Protein AF-A0A653CXJ1-F1 (afdb_monomer_lite)

InterPro domains:
  IPR013087 Zinc finger C2H2-type [PS00028] (22-43)
  IPR013087 Zinc finger C2H2-type [SM00355] (20-43)
  IPR013087 Zinc finger C2H2-type [SM00355] (55-78)
  IPR022755 Zinc finger, double-stranded RNA binding [PF12171] (22-39)
  IPR036236 Zinc finger C2H2 superfamily [SSF57667] (21-44)

pLDDT: mean 71.9, std 19.45, range [26.41, 92.5]

Foldseek 3Di:
DDDDDDDDDDDDDPDVQPWDADPVPRDTHSDLQVSLQCCVVPVVVCNVVRPADKDADPVDRDIGSDPVVNLVCCVPPVVVVNVPQPPLADPVPGHGHDDDPPPDD

Organism: Callosobruchus maculatus (NCBI:txid64391)

Secondary structure (DSSP, 8-state):
-------------------EE-TTT--EESSHHHHHHHHHHH-GGGGGG--SPPEE-SSSS-EES-HHHHHHHHHHH-HHHHTTTT--B-TTT--B---------

Structure (mmCIF, N/CA/C/O backbone):
data_AF-A0A653CXJ1-F1
#
_entry.id   AF-A0A653CXJ1-F1
#
loop_
_atom_site.group_PDB
_atom_site.id
_atom_site.type_symbol
_atom_site.label_atom_id
_atom_site.label_alt_id
_atom_site.label_comp_id
_atom_site.label_asym_id
_atom_site.label_entity_id
_atom_site.label_seq_id
_atom_site.pdbx_PDB_ins_code
_atom_site.Cartn_x
_atom_site.Cartn_y
_atom_site.Cartn_z
_atom_site.occupancy
_atom_site.B_iso_or_equiv
_atom_site.auth_seq_id
_atom_site.auth_comp_id
_atom_site.auth_asym_id
_atom_site.auth_atom_id
_atom_site.pdbx_PDB_model_num
ATOM 1 N N . MET A 1 1 ? 16.985 10.449 -37.651 1.00 38.19 1 MET A N 1
ATOM 2 C CA . MET A 1 1 ? 18.064 10.098 -36.704 1.00 38.19 1 MET A CA 1
ATOM 3 C C . MET A 1 1 ? 17.787 10.825 -35.397 1.00 38.19 1 MET A C 1
ATOM 5 O O . MET A 1 1 ? 17.967 12.029 -35.353 1.00 38.19 1 MET A O 1
ATOM 9 N N . TYR A 1 2 ? 17.288 10.140 -34.369 1.00 26.41 2 TYR A N 1
ATOM 10 C CA . TYR A 1 2 ? 17.201 10.706 -33.017 1.00 26.41 2 TYR A CA 1
ATOM 11 C C . TYR A 1 2 ? 17.875 9.722 -32.065 1.00 26.41 2 TYR A C 1
ATOM 13 O O . TYR A 1 2 ? 17.256 8.789 -31.565 1.00 26.41 2 TYR A O 1
ATOM 21 N N . GLN A 1 3 ? 19.185 9.892 -31.889 1.00 32.78 3 GLN A N 1
ATOM 22 C CA . GLN A 1 3 ? 19.935 9.243 -30.818 1.00 32.78 3 GLN A CA 1
ATOM 23 C C . GLN A 1 3 ? 19.796 10.115 -29.568 1.00 32.78 3 GLN A C 1
ATOM 25 O O . GLN A 1 3 ? 20.446 11.148 -29.444 1.00 32.78 3 GLN A O 1
ATOM 30 N N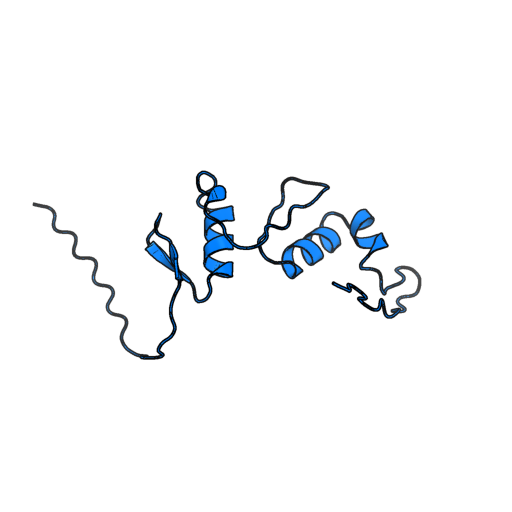 . GLY A 1 4 ? 18.912 9.718 -28.655 1.00 38.34 4 GLY A N 1
ATOM 31 C CA . GLY A 1 4 ? 18.863 10.270 -27.305 1.00 38.34 4 GLY A CA 1
ATOM 32 C C . GLY A 1 4 ? 19.863 9.532 -26.422 1.00 38.34 4 GLY A C 1
ATOM 33 O O . GLY A 1 4 ? 19.582 8.434 -25.949 1.00 38.34 4 GLY A O 1
ATOM 34 N N . THR A 1 5 ? 21.043 10.110 -26.213 1.00 43.31 5 THR A N 1
ATOM 35 C CA . THR A 1 5 ? 22.028 9.613 -25.247 1.00 43.31 5 THR A CA 1
ATOM 36 C C . THR A 1 5 ? 21.609 10.033 -23.838 1.00 43.31 5 THR A C 1
ATOM 38 O O . THR A 1 5 ? 21.743 11.202 -23.477 1.00 43.31 5 THR A O 1
ATOM 41 N N . PHE A 1 6 ? 21.103 9.102 -23.027 1.00 43.41 6 PHE A N 1
ATOM 42 C CA . PHE A 1 6 ? 20.918 9.342 -21.594 1.00 43.41 6 PHE A CA 1
ATOM 43 C C . PHE A 1 6 ? 22.224 9.026 -20.857 1.00 43.41 6 PHE A C 1
ATOM 45 O O . PHE A 1 6 ? 22.524 7.877 -20.536 1.00 43.41 6 PHE A O 1
ATOM 52 N N . ASN A 1 7 ? 23.016 10.072 -20.626 1.00 37.25 7 ASN A N 1
ATOM 53 C CA . ASN A 1 7 ? 24.153 10.049 -19.715 1.00 37.25 7 ASN A CA 1
ATOM 54 C C . ASN A 1 7 ? 23.644 10.149 -18.271 1.00 37.25 7 ASN A C 1
ATOM 56 O O . ASN A 1 7 ? 23.338 11.249 -17.819 1.00 37.25 7 ASN A O 1
ATOM 60 N N . ASP A 1 8 ? 23.649 9.048 -17.519 1.00 41.06 8 ASP A N 1
ATOM 61 C CA . ASP A 1 8 ? 23.738 9.127 -16.056 1.00 41.06 8 ASP A CA 1
ATOM 62 C C . ASP A 1 8 ? 25.154 8.740 -15.632 1.00 41.06 8 ASP A C 1
ATOM 64 O O . ASP A 1 8 ? 25.514 7.569 -15.506 1.00 41.06 8 ASP A O 1
ATOM 68 N N . LYS A 1 9 ? 25.998 9.763 -15.480 1.00 51.94 9 LYS A N 1
ATOM 69 C CA . LYS A 1 9 ? 27.260 9.639 -14.759 1.00 51.94 9 LYS A CA 1
ATOM 70 C C . LYS A 1 9 ? 26.964 9.837 -13.278 1.00 51.94 9 LYS A C 1
ATOM 72 O O . LYS A 1 9 ? 26.964 10.972 -12.814 1.00 51.94 9 LYS A O 1
ATOM 77 N N . THR A 1 10 ? 26.851 8.746 -12.528 1.00 47.97 10 THR A N 1
ATOM 78 C CA . THR A 1 10 ? 27.034 8.803 -11.074 1.00 47.97 10 THR A CA 1
ATOM 79 C C . THR A 1 10 ? 28.111 7.813 -10.646 1.00 47.97 10 THR A C 1
ATOM 81 O O . THR A 1 10 ? 27.932 6.598 -10.634 1.00 47.97 10 THR A O 1
ATOM 84 N N . SER A 1 11 ? 29.287 8.366 -10.353 1.00 51.75 11 SER A N 1
ATOM 85 C CA . SER A 1 11 ? 30.469 7.658 -9.875 1.00 51.75 11 SER A CA 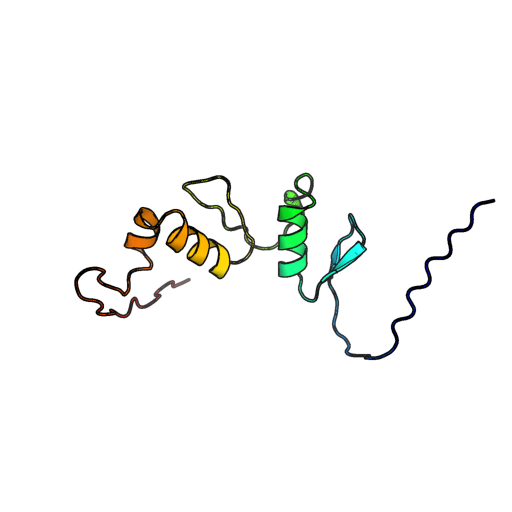1
ATOM 86 C C . SER A 1 11 ? 30.333 7.308 -8.384 1.00 51.75 11 SER A C 1
ATOM 88 O O . SER A 1 11 ? 29.885 8.137 -7.596 1.00 51.75 11 SER A O 1
ATOM 90 N N . ARG A 1 12 ? 30.882 6.139 -8.013 1.00 51.97 12 ARG A N 1
ATOM 91 C CA . ARG A 1 12 ? 31.554 5.844 -6.727 1.00 51.97 12 ARG A CA 1
ATOM 92 C C . ARG A 1 12 ? 30.701 5.355 -5.536 1.00 51.97 12 ARG A C 1
ATOM 94 O O . ARG A 1 12 ? 30.379 6.115 -4.633 1.00 51.97 12 ARG A O 1
ATOM 101 N N . ASN A 1 13 ? 30.483 4.036 -5.468 1.00 50.69 13 ASN A N 1
ATOM 102 C CA . ASN A 1 13 ? 30.807 3.185 -4.303 1.00 50.69 13 ASN A CA 1
ATOM 103 C C . ASN A 1 13 ? 30.582 1.710 -4.692 1.00 50.69 13 ASN A C 1
ATOM 105 O O . ASN A 1 13 ? 29.439 1.285 -4.857 1.00 50.69 13 ASN A O 1
ATOM 109 N N . ILE A 1 14 ? 31.646 0.919 -4.864 1.00 56.09 14 ILE A N 1
ATOM 110 C CA . ILE A 1 14 ? 31.524 -0.541 -5.014 1.00 56.09 14 ILE A CA 1
ATOM 111 C C . ILE A 1 14 ? 31.303 -1.109 -3.610 1.00 56.09 14 ILE A C 1
ATOM 113 O O . ILE A 1 14 ? 32.196 -1.645 -2.967 1.00 56.09 14 ILE A O 1
ATOM 117 N N . CYS A 1 15 ? 30.082 -0.953 -3.108 1.00 48.44 15 CYS A N 1
ATOM 118 C CA . CYS A 1 15 ? 29.534 -1.941 -2.199 1.00 48.44 15 CYS A CA 1
ATOM 119 C C . CYS A 1 15 ? 28.898 -2.999 -3.092 1.00 48.44 15 CYS A C 1
ATOM 121 O O . CYS A 1 15 ? 28.113 -2.656 -3.976 1.00 48.44 15 CYS A O 1
ATOM 123 N N . ASN A 1 16 ? 29.205 -4.271 -2.856 1.00 55.78 16 ASN A N 1
ATOM 124 C CA . ASN A 1 16 ? 28.543 -5.421 -3.469 1.00 55.78 16 ASN A CA 1
ATOM 125 C C . ASN A 1 16 ? 27.083 -5.518 -2.960 1.00 55.78 16 ASN A C 1
ATOM 127 O O . ASN A 1 16 ? 26.666 -6.474 -2.315 1.00 55.78 16 ASN A O 1
ATOM 131 N N . ARG A 1 17 ? 26.312 -4.439 -3.130 1.00 59.47 17 ARG A N 1
ATOM 132 C CA . ARG A 1 17 ? 24.923 -4.333 -2.718 1.00 59.47 17 ARG A CA 1
ATOM 133 C C . ARG A 1 17 ? 24.112 -4.809 -3.901 1.00 59.47 17 ARG A C 1
ATOM 135 O O . ARG A 1 17 ? 23.915 -4.059 -4.852 1.00 59.47 17 ARG A O 1
ATOM 142 N N . ILE A 1 18 ? 23.667 -6.058 -3.841 1.00 69.94 18 ILE A N 1
ATOM 143 C CA . ILE A 1 18 ? 22.734 -6.616 -4.817 1.00 69.94 18 ILE A CA 1
ATOM 144 C C . ILE A 1 18 ? 21.460 -5.762 -4.767 1.00 69.94 18 ILE A C 1
ATOM 146 O O . ILE A 1 18 ? 20.634 -5.887 -3.862 1.00 69.94 18 ILE A O 1
ATOM 150 N N . LEU A 1 19 ? 21.340 -4.822 -5.703 1.00 79.94 19 LEU A N 1
ATOM 151 C CA . LEU A 1 19 ? 20.148 -4.003 -5.866 1.00 79.94 19 LEU A CA 1
ATOM 152 C C . LEU A 1 19 ? 19.105 -4.820 -6.625 1.00 79.94 19 LEU A C 1
ATOM 154 O O . LEU A 1 19 ? 19.392 -5.420 -7.658 1.00 79.94 19 LEU A O 1
ATOM 158 N N . SER A 1 20 ? 17.876 -4.828 -6.116 1.00 84.00 20 SER A N 1
ATOM 159 C CA . SER A 1 20 ? 16.745 -5.458 -6.796 1.00 84.00 20 SER A CA 1
ATOM 160 C C . SER A 1 20 ? 16.156 -4.467 -7.791 1.00 84.00 20 SER A C 1
ATOM 162 O O . SER A 1 20 ? 15.806 -3.345 -7.424 1.00 84.00 20 SER A O 1
ATOM 164 N N . ARG A 1 21 ? 16.075 -4.858 -9.061 1.00 88.94 21 ARG A N 1
ATOM 165 C CA . ARG A 1 21 ? 15.648 -3.987 -10.159 1.00 88.94 21 ARG A CA 1
ATOM 166 C C . ARG A 1 21 ? 14.255 -4.369 -10.633 1.00 88.94 21 ARG A C 1
ATOM 168 O O . ARG A 1 21 ? 13.988 -5.541 -10.873 1.00 88.94 21 ARG A O 1
ATOM 175 N N . CYS A 1 22 ? 13.383 -3.380 -10.784 1.00 90.56 22 CYS A N 1
ATOM 176 C CA . CYS A 1 22 ? 12.064 -3.585 -11.359 1.00 90.56 22 CYS A CA 1
ATOM 177 C C . CYS A 1 22 ? 12.194 -3.879 -12.850 1.00 90.56 22 CYS A C 1
ATOM 179 O O . CYS A 1 22 ? 12.726 -3.058 -13.590 1.00 90.56 22 CYS A O 1
ATOM 181 N N . ILE A 1 23 ? 11.670 -5.014 -13.300 1.00 88.56 23 ILE A N 1
ATOM 182 C CA . ILE A 1 23 ? 11.712 -5.391 -14.718 1.00 88.56 23 ILE A CA 1
ATOM 183 C C . ILE A 1 23 ? 10.741 -4.570 -15.582 1.00 88.56 23 ILE A C 1
ATOM 185 O O . ILE A 1 23 ? 10.952 -4.454 -16.781 1.00 88.56 23 ILE A O 1
ATOM 189 N N . TYR A 1 24 ? 9.724 -3.947 -14.975 1.00 89.44 24 TYR A N 1
ATOM 190 C CA . TYR A 1 24 ? 8.682 -3.193 -15.685 1.00 89.44 24 TYR A CA 1
ATOM 191 C C . TYR A 1 24 ? 9.016 -1.709 -15.894 1.00 89.44 24 TYR A C 1
ATOM 193 O O . TYR A 1 24 ? 8.469 -1.074 -16.787 1.00 89.44 24 TYR A O 1
ATOM 201 N N . CYS A 1 25 ? 9.894 -1.126 -15.069 1.00 91.38 25 CYS A N 1
ATOM 202 C CA . CYS A 1 25 ? 10.297 0.284 -15.205 1.00 91.38 25 CYS A CA 1
ATOM 203 C C . CYS A 1 25 ? 11.770 0.566 -14.869 1.00 91.38 25 CYS A C 1
ATOM 205 O O . CYS A 1 25 ? 12.154 1.720 -14.689 1.00 91.38 25 CYS A O 1
ATOM 207 N N . ASN A 1 26 ? 12.596 -0.475 -14.734 1.00 85.75 26 ASN A N 1
ATOM 208 C CA . ASN A 1 26 ? 14.043 -0.415 -14.496 1.00 85.75 26 ASN A CA 1
ATOM 209 C C . ASN A 1 26 ? 14.492 0.345 -13.224 1.00 85.75 26 ASN A C 1
ATOM 211 O O . ASN A 1 26 ? 15.691 0.508 -13.000 1.00 85.75 26 ASN A O 1
ATOM 215 N N . LYS A 1 27 ? 13.566 0.772 -12.348 1.00 88.94 27 LYS A N 1
ATOM 216 C CA . LYS A 1 27 ? 13.892 1.375 -11.044 1.00 88.94 27 LYS A CA 1
ATOM 217 C C . LYS A 1 27 ? 14.624 0.376 -10.150 1.00 88.94 27 LYS A C 1
ATOM 219 O O . LYS A 1 27 ? 14.244 -0.793 -10.070 1.00 88.94 27 LYS A O 1
ATOM 224 N N . THR A 1 28 ? 15.653 0.847 -9.454 1.00 90.25 28 THR A N 1
ATOM 225 C CA . THR A 1 28 ? 16.475 0.035 -8.554 1.00 90.25 28 THR A CA 1
ATOM 226 C C . THR A 1 28 ? 16.112 0.284 -7.096 1.00 90.25 28 THR A C 1
ATOM 228 O O . THR A 1 28 ? 15.837 1.406 -6.671 1.00 90.25 28 THR A O 1
ATOM 231 N N . PHE A 1 29 ? 16.113 -0.789 -6.315 1.00 89.50 29 PHE A N 1
ATOM 232 C CA . PHE A 1 29 ? 15.740 -0.784 -4.910 1.00 89.50 29 PHE A CA 1
ATOM 233 C C . PHE A 1 29 ? 16.824 -1.451 -4.078 1.00 89.50 29 PHE A C 1
ATOM 235 O O . PHE A 1 29 ? 17.485 -2.401 -4.496 1.00 89.50 29 PHE A O 1
ATOM 242 N N . LYS A 1 30 ? 16.977 -0.953 -2.851 1.00 87.88 30 LYS A N 1
ATOM 243 C CA . LYS A 1 30 ? 17.959 -1.451 -1.879 1.00 87.88 30 LYS A CA 1
ATOM 244 C C . LYS A 1 30 ? 17.567 -2.808 -1.273 1.00 87.88 30 LYS A C 1
ATOM 246 O O . LYS A 1 30 ? 18.379 -3.389 -0.562 1.00 87.88 30 LYS A O 1
ATOM 251 N N . SER A 1 31 ? 16.337 -3.277 -1.502 1.00 87.62 31 SER A N 1
ATOM 252 C CA . SER A 1 31 ? 15.807 -4.548 -0.999 1.00 87.62 31 SER A CA 1
ATOM 253 C C . SER A 1 31 ? 14.671 -5.078 -1.882 1.00 87.62 31 SER A C 1
ATOM 255 O O . SER A 1 31 ? 13.947 -4.295 -2.504 1.00 87.62 31 SER A O 1
ATOM 257 N N . LYS A 1 32 ? 14.470 -6.404 -1.876 1.00 88.38 32 LYS A N 1
ATOM 258 C CA . LYS A 1 32 ? 13.359 -7.074 -2.576 1.00 88.38 32 LYS A CA 1
ATOM 259 C C . LYS A 1 32 ? 11.992 -6.593 -2.080 1.00 88.38 32 LYS A C 1
ATOM 261 O O . LYS A 1 32 ? 11.155 -6.238 -2.891 1.00 88.38 32 LYS A O 1
ATOM 266 N N . GLN A 1 33 ? 11.795 -6.462 -0.766 1.00 88.88 33 GLN A N 1
ATOM 267 C CA . GLN A 1 33 ? 10.532 -5.952 -0.207 1.00 88.88 33 GLN A CA 1
ATOM 268 C C . GLN A 1 33 ? 10.203 -4.528 -0.694 1.00 88.88 33 GLN A C 1
ATOM 270 O O . GLN A 1 33 ? 9.037 -4.189 -0.881 1.00 88.88 33 GLN A O 1
ATOM 275 N N . GLY A 1 34 ? 11.223 -3.686 -0.905 1.00 89.00 34 GLY A N 1
ATOM 276 C CA . GLY A 1 34 ? 11.043 -2.349 -1.473 1.00 89.00 34 GLY A CA 1
ATOM 277 C C . GLY A 1 34 ? 10.643 -2.381 -2.948 1.00 89.00 34 GLY A C 1
ATOM 278 O O . GLY A 1 34 ? 9.810 -1.581 -3.364 1.00 89.00 34 GLY A O 1
ATOM 279 N N . LEU A 1 35 ? 11.195 -3.324 -3.715 1.00 91.62 35 LEU A N 1
ATOM 280 C CA . LEU A 1 35 ? 10.761 -3.583 -5.086 1.00 91.62 35 LEU A CA 1
ATOM 281 C C . LEU A 1 35 ? 9.311 -4.093 -5.123 1.00 91.62 35 LEU A C 1
ATOM 283 O O . LEU A 1 35 ? 8.510 -3.590 -5.903 1.00 91.62 35 LEU A O 1
ATOM 287 N N . ASP A 1 36 ? 8.961 -5.031 -4.249 1.00 91.62 36 ASP A N 1
ATOM 288 C CA . ASP A 1 36 ? 7.616 -5.600 -4.171 1.00 91.62 36 ASP A CA 1
ATOM 289 C C . ASP A 1 36 ? 6.571 -4.538 -3.767 1.00 91.62 36 ASP A C 1
ATOM 291 O O . ASP A 1 36 ? 5.502 -4.470 -4.367 1.00 91.62 36 ASP A O 1
ATOM 295 N N . ASP A 1 37 ? 6.893 -3.643 -2.818 1.00 90.69 37 ASP A N 1
ATOM 296 C CA . ASP A 1 37 ? 6.046 -2.481 -2.476 1.00 90.69 37 ASP A CA 1
ATOM 297 C C . ASP A 1 37 ? 5.869 -1.530 -3.670 1.00 90.69 37 ASP A C 1
ATOM 299 O O . ASP A 1 37 ? 4.786 -0.985 -3.886 1.00 90.69 37 ASP A O 1
ATOM 303 N N . HIS A 1 38 ? 6.925 -1.336 -4.465 1.00 91.50 38 HIS A N 1
ATOM 304 C CA . HIS A 1 38 ? 6.854 -0.540 -5.687 1.00 91.50 38 HIS A CA 1
ATOM 305 C C . HIS A 1 38 ? 5.937 -1.186 -6.728 1.00 91.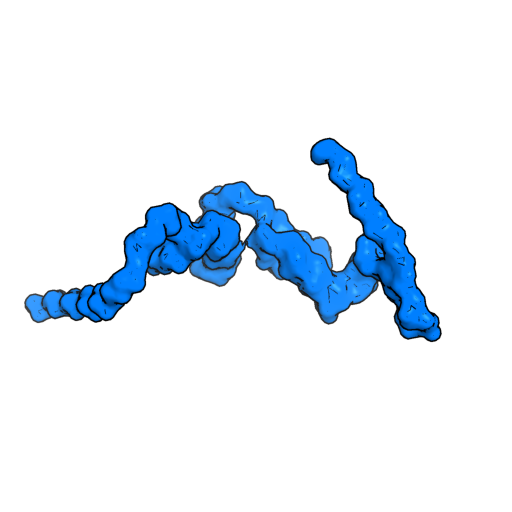50 38 HIS A C 1
ATOM 307 O O . HIS A 1 38 ? 5.094 -0.489 -7.292 1.00 91.50 38 HIS A O 1
ATOM 313 N N . ILE A 1 39 ? 6.050 -2.500 -6.953 1.00 92.50 39 ILE A N 1
ATOM 314 C CA . ILE A 1 39 ? 5.175 -3.231 -7.881 1.00 92.50 39 ILE A CA 1
ATOM 315 C C . ILE A 1 39 ? 3.719 -3.109 -7.421 1.00 92.50 39 ILE A C 1
ATOM 317 O O . ILE A 1 39 ? 2.873 -2.693 -8.208 1.00 92.50 39 ILE A O 1
ATOM 321 N N . LEU A 1 40 ? 3.454 -3.322 -6.128 1.00 90.62 40 LEU A N 1
ATOM 322 C CA . LEU A 1 40 ? 2.118 -3.205 -5.537 1.00 90.62 40 LEU A CA 1
ATOM 323 C C . LEU A 1 40 ? 1.469 -1.831 -5.768 1.00 90.62 40 LEU A C 1
ATOM 325 O O . LEU A 1 40 ? 0.253 -1.737 -5.841 1.00 90.62 40 LEU A O 1
ATOM 329 N N . LYS A 1 41 ? 2.259 -0.754 -5.854 1.00 89.31 41 LYS A N 1
ATOM 330 C CA . LYS A 1 41 ? 1.745 0.623 -5.973 1.00 89.31 41 LYS A CA 1
ATOM 331 C C . LYS A 1 41 ? 1.730 1.168 -7.396 1.00 89.31 41 LYS A C 1
ATOM 333 O O . LYS A 1 41 ? 1.005 2.120 -7.673 1.00 89.31 41 LYS A O 1
ATOM 338 N N . ARG A 1 42 ? 2.602 0.662 -8.268 1.00 91.56 42 ARG A N 1
ATOM 339 C CA . ARG A 1 42 ? 2.874 1.249 -9.593 1.00 91.56 42 ARG A CA 1
ATOM 340 C C . ARG A 1 42 ? 2.592 0.302 -10.751 1.00 91.56 42 ARG A C 1
ATOM 342 O O . ARG A 1 42 ? 2.503 0.766 -11.881 1.00 91.56 42 ARG A O 1
ATOM 349 N N . HIS A 1 43 ? 2.477 -0.990 -10.472 1.00 90.38 43 HIS A N 1
ATOM 350 C CA . HIS A 1 43 ? 2.368 -2.065 -11.450 1.00 90.38 43 HIS A CA 1
ATOM 351 C C . HIS A 1 43 ? 1.289 -3.052 -10.984 1.00 90.38 43 HIS A C 1
ATOM 353 O O . HIS A 1 43 ? 1.575 -4.221 -10.731 1.00 90.38 43 HIS A O 1
ATOM 359 N N . LEU A 1 44 ? 0.055 -2.553 -10.826 1.00 85.69 44 LEU A N 1
ATOM 360 C CA . LEU A 1 44 ? -1.080 -3.315 -10.289 1.00 85.69 44 LEU A CA 1
ATOM 361 C C . LEU A 1 44 ? -1.363 -4.593 -11.098 1.00 85.69 44 LEU A C 1
ATOM 363 O O . LEU A 1 44 ? -1.667 -5.632 -10.517 1.00 85.69 44 LEU A O 1
ATOM 367 N N . ASP A 1 45 ? -1.157 -4.550 -12.415 1.00 88.12 45 ASP A N 1
ATOM 368 C CA . ASP A 1 45 ? -1.312 -5.699 -13.322 1.00 88.12 45 ASP A CA 1
ATOM 369 C C . ASP A 1 45 ? -0.313 -6.834 -13.042 1.00 88.12 45 ASP A C 1
ATOM 371 O O . ASP A 1 45 ? -0.501 -7.972 -13.463 1.00 88.12 45 ASP A O 1
ATOM 375 N N . PHE A 1 46 ? 0.754 -6.537 -12.297 1.00 87.69 46 PHE A N 1
ATOM 376 C CA . PHE A 1 46 ? 1.849 -7.456 -12.008 1.00 87.69 46 PHE A CA 1
ATOM 377 C C . PHE A 1 46 ? 1.958 -7.797 -10.518 1.00 87.69 46 PHE A C 1
ATOM 379 O O . PHE A 1 46 ? 2.989 -8.311 -10.080 1.00 87.69 46 PHE A O 1
ATOM 386 N N . ILE A 1 47 ? 0.901 -7.563 -9.729 1.00 86.00 47 ILE A N 1
ATOM 387 C CA . ILE A 1 47 ? 0.855 -7.918 -8.298 1.00 86.00 47 ILE A CA 1
ATOM 388 C C . ILE A 1 47 ? 1.153 -9.407 -8.074 1.00 86.00 47 ILE A C 1
ATOM 390 O O . ILE A 1 47 ? 1.807 -9.748 -7.095 1.00 86.00 47 ILE A O 1
ATOM 394 N N . ALA A 1 48 ? 0.770 -10.289 -9.002 1.00 86.56 48 ALA A N 1
ATOM 395 C CA . ALA A 1 48 ? 1.064 -11.723 -8.925 1.00 86.56 48 ALA A CA 1
ATOM 396 C C . ALA A 1 48 ? 2.572 -12.061 -8.939 1.00 86.56 48 ALA A C 1
ATOM 398 O O . ALA A 1 48 ? 2.958 -13.144 -8.512 1.00 86.56 48 ALA A O 1
ATOM 399 N N . SER A 1 49 ? 3.435 -11.144 -9.398 1.00 86.56 49 SER A N 1
ATOM 400 C CA . SER A 1 49 ? 4.898 -11.318 -9.369 1.00 86.56 49 SER A CA 1
ATOM 401 C C . SER A 1 49 ? 5.529 -11.012 -8.003 1.00 86.56 49 SER A C 1
ATOM 403 O O . SER A 1 49 ? 6.718 -11.268 -7.793 1.00 86.56 49 SER A O 1
ATOM 405 N N . ILE A 1 50 ? 4.748 -10.458 -7.068 1.00 87.25 50 ILE A N 1
ATOM 406 C CA . ILE A 1 50 ? 5.203 -10.129 -5.720 1.00 87.25 50 ILE A CA 1
ATOM 407 C C . ILE A 1 50 ? 5.393 -11.420 -4.928 1.00 87.25 50 ILE A C 1
ATOM 409 O O . ILE A 1 50 ? 4.465 -12.198 -4.734 1.00 87.25 50 ILE A O 1
ATOM 413 N N . SER A 1 51 ? 6.608 -11.618 -4.426 1.00 86.44 51 SER A N 1
ATOM 414 C CA . SER A 1 51 ? 6.951 -12.785 -3.608 1.00 86.44 51 SER A CA 1
ATOM 415 C C . SER A 1 51 ? 6.877 -12.490 -2.107 1.00 86.44 51 SER A C 1
ATOM 417 O O . SER A 1 51 ? 6.783 -13.419 -1.307 1.00 86.44 51 SER A O 1
ATOM 419 N N . SER A 1 52 ? 6.912 -11.217 -1.704 1.00 86.06 52 SER A N 1
ATOM 420 C CA . SER A 1 52 ? 6.699 -10.817 -0.312 1.00 86.06 52 SER A CA 1
ATOM 421 C C . SER A 1 52 ? 5.244 -10.999 0.116 1.00 86.06 52 SER A C 1
ATOM 423 O O . SER A 1 52 ? 4.316 -10.792 -0.661 1.00 86.06 52 SER A O 1
ATOM 425 N N . LYS A 1 53 ? 5.033 -11.281 1.405 1.00 86.19 53 LYS A N 1
ATOM 426 C CA . LYS A 1 53 ? 3.693 -11.282 1.999 1.00 86.19 53 LYS A CA 1
ATOM 427 C C . LYS A 1 53 ? 3.044 -9.902 1.844 1.00 86.19 53 LYS A C 1
ATOM 429 O O . LYS A 1 53 ? 3.608 -8.892 2.268 1.00 86.19 53 LYS A O 1
ATOM 434 N N . ILE A 1 54 ? 1.851 -9.872 1.258 1.00 88.12 54 ILE A N 1
ATOM 435 C CA . ILE A 1 54 ? 1.028 -8.667 1.160 1.00 88.12 54 ILE A CA 1
ATOM 436 C C . ILE A 1 54 ? 0.105 -8.629 2.376 1.00 88.12 54 ILE A C 1
ATOM 438 O O . ILE A 1 54 ? -0.581 -9.598 2.692 1.00 88.12 54 ILE A O 1
ATOM 442 N N . HIS A 1 55 ? 0.106 -7.499 3.070 1.00 86.06 55 HIS A N 1
ATOM 443 C CA . HIS A 1 55 ? -0.814 -7.190 4.148 1.00 86.06 55 HIS A CA 1
ATOM 444 C C . HIS A 1 55 ? -1.918 -6.288 3.609 1.00 86.06 55 HIS A C 1
ATOM 446 O O . HIS A 1 55 ? -1.662 -5.149 3.213 1.00 86.06 55 HIS A O 1
ATOM 452 N N . GLU A 1 56 ? -3.135 -6.808 3.598 1.00 87.06 56 GLU A N 1
ATOM 453 C CA . GLU A 1 56 ? -4.340 -6.087 3.210 1.00 87.06 56 GLU A CA 1
ATOM 454 C C . GLU A 1 56 ? -5.100 -5.632 4.457 1.00 87.06 56 GLU A C 1
ATOM 456 O O . GLU A 1 56 ? -5.140 -6.333 5.472 1.00 87.06 56 GLU A O 1
ATOM 461 N N . CYS A 1 57 ? -5.663 -4.429 4.395 1.00 86.38 57 CYS A N 1
ATOM 462 C CA . CYS A 1 57 ? -6.584 -3.949 5.409 1.00 86.38 57 CYS A CA 1
ATOM 463 C C . CYS A 1 57 ? -7.938 -4.640 5.249 1.00 86.38 57 CYS A C 1
ATOM 465 O O . CYS A 1 57 ? -8.488 -4.688 4.158 1.00 86.38 57 CYS A O 1
ATOM 467 N N . THR A 1 58 ? -8.519 -5.120 6.344 1.00 84.50 58 THR A N 1
ATOM 468 C CA . THR A 1 58 ? -9.853 -5.740 6.319 1.00 84.50 58 THR A CA 1
ATOM 469 C C . THR A 1 58 ? -10.983 -4.718 6.212 1.00 84.50 58 THR A C 1
ATOM 471 O O . THR A 1 58 ? -12.111 -5.087 5.912 1.00 84.50 58 THR A O 1
ATOM 474 N N . GLN A 1 59 ? -10.696 -3.438 6.467 1.00 86.69 59 GLN A N 1
ATOM 475 C CA . GLN A 1 59 ? -11.699 -2.371 6.505 1.00 86.69 59 GLN A CA 1
ATOM 476 C C . GLN A 1 59 ? -11.704 -1.489 5.254 1.00 86.69 59 GLN A C 1
ATOM 478 O O . GLN A 1 59 ? -12.636 -0.714 5.058 1.00 86.69 59 GLN A O 1
ATOM 483 N N . CYS A 1 60 ? -10.662 -1.552 4.423 1.00 90.88 60 CYS A N 1
ATOM 484 C CA . CYS A 1 60 ? -10.563 -0.749 3.210 1.00 90.88 60 CYS A CA 1
ATOM 485 C C . CYS A 1 60 ? -9.631 -1.397 2.180 1.00 90.88 60 CYS A C 1
ATOM 487 O O . CYS A 1 60 ? -9.002 -2.417 2.433 1.00 90.88 60 CYS A O 1
ATOM 489 N N . THR A 1 61 ? -9.481 -0.770 1.016 1.00 89.56 61 THR A N 1
ATOM 490 C CA . THR A 1 61 ? -8.665 -1.289 -0.093 1.00 89.56 61 THR A CA 1
ATOM 491 C C . THR A 1 61 ? -7.154 -1.088 0.084 1.00 89.56 61 THR A C 1
ATOM 493 O O . THR A 1 61 ? -6.386 -1.360 -0.841 1.00 89.56 61 THR A O 1
ATOM 496 N N . TYR A 1 62 ? -6.694 -0.608 1.246 1.00 87.62 62 TYR A N 1
ATOM 497 C CA . TYR A 1 62 ? -5.27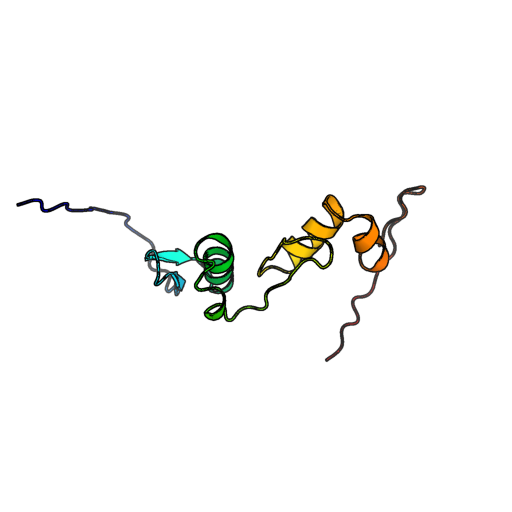4 -0.377 1.502 1.00 87.62 62 TYR A CA 1
ATOM 498 C C . TYR A 1 62 ? -4.491 -1.693 1.583 1.00 87.62 62 TYR A C 1
ATOM 500 O O . TYR A 1 62 ? -4.834 -2.595 2.347 1.00 87.62 62 TYR A O 1
ATOM 508 N N . LYS A 1 63 ? -3.382 -1.772 0.840 1.00 89.38 63 LYS A N 1
ATOM 509 C CA . LYS A 1 63 ? -2.473 -2.925 0.819 1.00 89.38 63 LYS A CA 1
ATOM 510 C C . LYS A 1 63 ? -1.025 -2.463 0.939 1.00 89.38 63 LYS A C 1
ATOM 512 O O . LYS A 1 63 ? -0.645 -1.417 0.411 1.00 89.38 63 LYS A O 1
ATOM 517 N N . THR A 1 64 ? -0.188 -3.248 1.608 1.00 87.75 64 THR A N 1
ATOM 518 C CA . THR A 1 64 ? 1.254 -2.980 1.722 1.00 87.75 64 THR A CA 1
ATOM 519 C C . THR A 1 64 ? 2.039 -4.261 1.968 1.00 87.75 64 THR A C 1
ATOM 521 O O . THR A 1 64 ? 1.543 -5.194 2.585 1.00 87.75 64 THR A O 1
ATOM 524 N N . THR A 1 65 ? 3.299 -4.311 1.547 1.00 89.12 65 THR A N 1
ATOM 525 C CA . THR A 1 65 ? 4.201 -5.435 1.858 1.00 89.12 65 THR A CA 1
ATOM 526 C C . THR A 1 65 ? 4.878 -5.302 3.228 1.00 89.12 65 THR A C 1
ATOM 528 O O . THR A 1 65 ? 5.658 -6.169 3.624 1.00 89.12 65 THR A O 1
ATOM 531 N N . LYS A 1 66 ? 4.615 -4.211 3.967 1.00 85.94 66 LYS A N 1
ATOM 532 C CA . LYS A 1 66 ? 5.245 -3.913 5.262 1.00 85.94 66 LYS A CA 1
ATOM 533 C C . LYS A 1 66 ? 4.249 -4.026 6.414 1.00 85.94 66 LYS A C 1
ATOM 535 O O . LYS A 1 66 ? 3.296 -3.253 6.503 1.00 85.94 66 LYS A O 1
ATOM 540 N N . SER A 1 67 ? 4.534 -4.916 7.361 1.00 84.19 67 SER A N 1
ATOM 541 C CA . SER A 1 67 ? 3.715 -5.126 8.564 1.00 84.19 67 SER A CA 1
ATOM 542 C C . SER A 1 67 ? 3.582 -3.870 9.443 1.00 84.19 67 SER A C 1
ATOM 544 O O . SER A 1 67 ? 2.516 -3.589 9.989 1.00 84.19 67 SER A O 1
ATOM 546 N N . SER A 1 68 ? 4.641 -3.065 9.551 1.00 84.44 68 SER A N 1
ATOM 547 C CA . SER A 1 68 ? 4.616 -1.792 10.283 1.00 84.44 68 SER A CA 1
ATOM 548 C C . SER A 1 68 ? 3.666 -0.774 9.652 1.00 84.44 68 SER A C 1
ATOM 550 O O . SER A 1 68 ? 2.953 -0.076 10.372 1.00 84.44 68 SER A O 1
ATOM 552 N N . ASN A 1 69 ? 3.610 -0.725 8.319 1.00 86.19 69 ASN A N 1
ATOM 553 C CA . ASN A 1 69 ? 2.739 0.192 7.593 1.00 86.19 69 ASN A CA 1
ATOM 554 C C . ASN A 1 69 ? 1.265 -0.169 7.779 1.00 86.19 69 ASN A C 1
ATOM 556 O O . ASN A 1 69 ? 0.470 0.723 8.056 1.00 86.19 69 ASN A O 1
ATOM 560 N N . ILE A 1 70 ? 0.895 -1.455 7.681 1.00 85.25 70 ILE A N 1
ATOM 561 C CA . ILE A 1 70 ? -0.499 -1.866 7.907 1.00 85.25 70 ILE A CA 1
ATOM 562 C C . ILE A 1 70 ? -0.915 -1.618 9.361 1.00 85.25 70 ILE A C 1
ATOM 564 O O . ILE A 1 70 ? -2.008 -1.122 9.612 1.00 85.25 70 ILE A O 1
ATOM 568 N N . ARG A 1 71 ? -0.017 -1.859 10.326 1.00 85.38 71 ARG A N 1
ATOM 569 C CA . ARG A 1 71 ? -0.258 -1.546 11.739 1.00 85.38 71 ARG A CA 1
ATOM 570 C C . ARG A 1 71 ? -0.516 -0.055 11.944 1.00 85.38 71 ARG A C 1
ATOM 572 O O . ARG A 1 71 ? -1.494 0.307 12.589 1.00 85.38 71 ARG A O 1
ATOM 579 N N . GLN A 1 72 ? 0.345 0.799 11.396 1.00 86.38 72 GLN A N 1
ATOM 580 C CA . GLN A 1 72 ? 0.181 2.246 11.496 1.00 86.38 72 GLN A CA 1
ATOM 581 C C . GLN A 1 72 ? -1.111 2.711 10.819 1.00 86.38 72 GLN A C 1
ATOM 583 O O . GLN A 1 72 ? -1.835 3.519 11.394 1.00 86.38 72 GLN A O 1
ATOM 588 N N . HIS A 1 73 ? -1.412 2.163 9.640 1.00 88.44 73 HIS A N 1
ATOM 589 C CA . HIS A 1 73 ? -2.633 2.448 8.899 1.00 88.44 73 HIS A CA 1
ATOM 590 C C . HIS A 1 73 ? -3.885 2.111 9.715 1.00 88.44 73 HIS A C 1
ATOM 592 O O . HIS A 1 73 ? -4.777 2.953 9.795 1.00 88.44 73 HIS A O 1
ATOM 598 N N . LEU A 1 74 ? -3.931 0.935 10.353 1.00 85.38 74 LEU A N 1
ATOM 599 C CA . LEU A 1 74 ? -5.040 0.547 11.224 1.00 85.38 74 LEU A CA 1
ATOM 600 C C . LEU A 1 74 ? -5.176 1.514 12.404 1.00 85.38 74 LEU A C 1
ATOM 602 O O . LEU A 1 74 ? -6.276 1.950 12.694 1.00 85.38 74 LEU A O 1
ATOM 606 N N . ILE A 1 75 ? -4.078 1.919 13.048 1.00 84.00 75 ILE A N 1
ATOM 607 C CA . ILE A 1 75 ? -4.132 2.865 14.178 1.00 84.00 75 ILE A CA 1
ATOM 608 C C . ILE A 1 75 ? -4.718 4.219 13.758 1.00 84.00 75 ILE A C 1
ATOM 610 O O . ILE A 1 75 ? -5.475 4.813 14.519 1.00 84.00 75 ILE A O 1
ATOM 614 N N . THR A 1 76 ? -4.354 4.727 12.578 1.00 86.38 76 THR A N 1
ATOM 615 C CA . THR A 1 76 ? -4.734 6.087 12.164 1.00 86.38 76 THR A CA 1
ATOM 616 C C . THR A 1 76 ? -6.060 6.152 11.426 1.00 86.38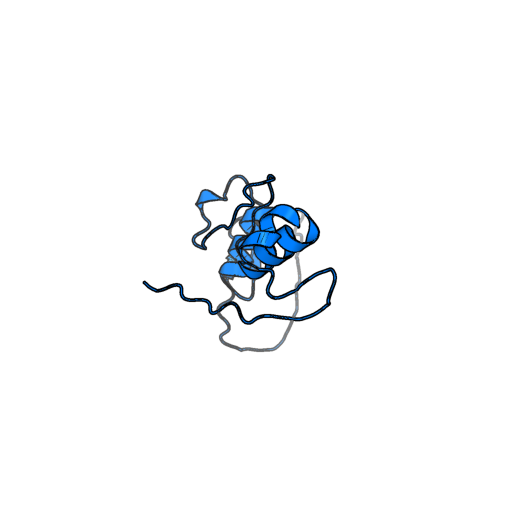 76 THR A C 1
ATOM 618 O O . THR A 1 76 ? -6.746 7.159 11.534 1.00 86.38 76 THR A O 1
ATOM 621 N N . ASN A 1 77 ? -6.407 5.116 10.660 1.00 85.69 77 ASN A N 1
ATOM 622 C CA . ASN A 1 77 ? -7.588 5.122 9.790 1.00 85.69 77 ASN A CA 1
ATOM 623 C C . ASN A 1 77 ? -8.702 4.200 10.296 1.00 85.69 77 ASN A C 1
ATOM 625 O O . ASN A 1 77 ? -9.858 4.417 9.956 1.00 85.69 77 ASN A O 1
ATOM 629 N N . HIS A 1 78 ? -8.371 3.193 11.112 1.00 86.19 78 HIS A N 1
ATOM 630 C CA . HIS A 1 78 ? -9.325 2.226 11.666 1.00 86.19 78 HIS A CA 1
ATOM 631 C C . HIS A 1 78 ? -9.062 1.984 13.165 1.00 86.19 78 HIS A C 1
ATOM 633 O O . HIS A 1 78 ? -8.810 0.842 13.578 1.00 86.19 78 HIS A O 1
ATOM 639 N N . PRO A 1 79 ? -9.060 3.046 13.998 1.00 77.31 79 PRO A N 1
ATOM 640 C CA . PRO A 1 79 ? -8.683 2.957 15.410 1.00 77.31 79 PRO A CA 1
ATOM 641 C C . PRO A 1 79 ? -9.540 1.953 16.198 1.00 77.31 79 PRO A C 1
ATOM 643 O O . PRO A 1 79 ? -9.043 1.327 17.134 1.00 77.31 79 PRO A O 1
ATOM 646 N N . GLU A 1 80 ? -10.788 1.735 15.777 1.00 74.50 80 GLU A N 1
ATOM 647 C CA . GLU A 1 80 ? -11.700 0.719 16.318 1.00 74.50 80 GLU A CA 1
ATOM 648 C C . GLU A 1 80 ? -11.175 -0.723 16.153 1.00 74.50 80 GLU A C 1
ATOM 650 O O . GLU A 1 80 ? -11.302 -1.546 17.059 1.00 74.50 80 GLU A O 1
ATOM 655 N N . VAL A 1 81 ? -10.494 -1.017 15.039 1.00 68.94 81 VAL A N 1
ATOM 656 C CA . VAL A 1 81 ? -9.922 -2.339 14.735 1.00 68.94 81 VAL A CA 1
ATOM 657 C C . VAL A 1 81 ? -8.533 -2.496 15.351 1.00 68.94 81 VAL A C 1
ATOM 659 O O . VAL A 1 81 ? -8.186 -3.562 15.867 1.00 68.94 81 VAL A O 1
ATOM 662 N N . ALA A 1 82 ? -7.740 -1.418 15.372 1.00 63.00 82 ALA A N 1
ATOM 663 C CA . ALA A 1 82 ? -6.462 -1.386 16.088 1.00 63.00 82 ALA A CA 1
ATOM 664 C C . ALA A 1 82 ? -6.638 -1.606 17.603 1.00 63.00 82 ALA A C 1
ATOM 666 O O . ALA A 1 82 ? -5.722 -2.106 18.271 1.00 63.00 82 ALA A O 1
ATOM 667 N N . GLY A 1 83 ? -7.835 -1.287 18.107 1.00 53.44 83 GLY A N 1
ATOM 668 C CA . GLY A 1 83 ? -8.252 -1.399 19.494 1.00 53.44 83 GLY A CA 1
ATOM 669 C C . GLY A 1 83 ? -7.981 -2.753 20.148 1.00 53.44 83 GLY A C 1
ATOM 670 O O . GLY A 1 83 ? -7.558 -2.805 21.298 1.00 53.44 83 GLY A O 1
ATOM 671 N N . ASN A 1 84 ? -8.138 -3.851 19.403 1.00 53.81 84 ASN A N 1
ATOM 672 C CA . ASN A 1 84 ? -8.126 -5.196 19.989 1.00 53.81 84 ASN A CA 1
ATOM 673 C C . ASN A 1 84 ? -6.762 -5.909 19.987 1.00 53.81 84 ASN A C 1
ATOM 675 O O . ASN A 1 84 ? -6.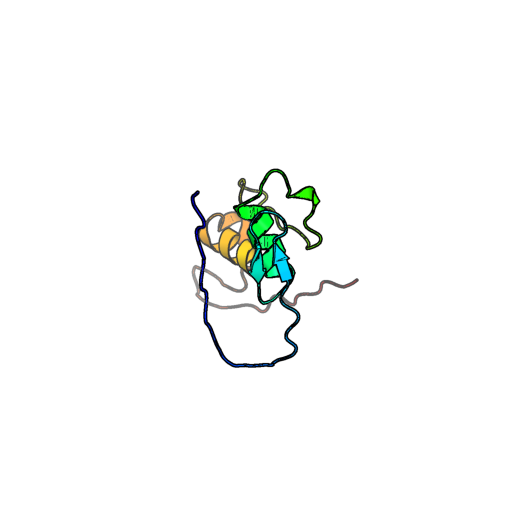562 -6.829 20.773 1.00 53.81 84 ASN A O 1
ATOM 679 N N . ARG A 1 85 ? -5.798 -5.512 19.142 1.00 55.12 85 ARG A N 1
ATOM 680 C CA . ARG A 1 85 ? -4.460 -6.155 19.102 1.00 55.12 85 ARG A CA 1
ATOM 681 C C . ARG A 1 85 ? -3.302 -5.242 19.491 1.00 55.12 85 ARG A C 1
ATOM 683 O O . ARG A 1 85 ? -2.214 -5.738 19.772 1.00 55.12 85 ARG A O 1
ATOM 690 N N . ILE A 1 86 ? -3.497 -3.922 19.472 1.00 53.75 86 ILE A N 1
ATOM 691 C CA . ILE A 1 86 ? -2.391 -2.956 19.568 1.00 53.75 86 ILE A CA 1
ATOM 692 C C . ILE A 1 86 ? -2.527 -2.014 20.767 1.00 53.75 86 ILE A C 1
ATOM 694 O O . ILE A 1 86 ? -1.535 -1.381 21.132 1.00 53.75 86 ILE A O 1
ATOM 698 N N . LEU A 1 87 ? -3.692 -1.934 21.419 1.00 53.62 87 LEU A N 1
ATOM 699 C CA . LEU A 1 87 ? -3.856 -1.082 22.595 1.00 53.62 87 LEU A CA 1
ATOM 700 C C . LEU A 1 87 ? -3.210 -1.705 23.827 1.00 53.62 87 LEU A C 1
ATOM 702 O O . LEU A 1 87 ? -3.846 -2.133 24.781 1.00 53.62 87 LEU A O 1
ATOM 706 N N . SER A 1 88 ? -1.896 -1.589 23.862 1.00 53.31 88 SER A N 1
ATOM 707 C CA . SER A 1 88 ? -1.181 -1.399 25.096 1.00 53.31 88 SER A CA 1
ATOM 708 C C . SER A 1 88 ? -1.436 -0.008 25.679 1.00 53.31 88 SER A C 1
ATOM 710 O O . SER A 1 88 ? -0.557 0.426 26.385 1.00 53.31 88 SER A O 1
ATOM 712 N N . ARG A 1 89 ? -2.527 0.746 25.425 1.00 44.38 89 ARG A N 1
ATOM 713 C CA . ARG A 1 89 ? -2.728 2.066 26.069 1.00 44.38 89 ARG A CA 1
ATOM 714 C C . ARG A 1 89 ? -4.192 2.465 26.280 1.00 44.38 89 ARG A C 1
ATOM 716 O O . ARG A 1 89 ? -4.951 2.581 25.326 1.00 44.38 89 ARG A O 1
ATOM 723 N N . CYS A 1 90 ? -4.538 2.761 27.533 1.00 45.06 90 CYS A N 1
ATOM 724 C CA . CYS A 1 90 ? -5.823 3.335 27.948 1.00 45.06 90 CYS A CA 1
ATOM 725 C C . CYS A 1 90 ? -5.948 4.805 27.504 1.00 45.06 90 CYS A C 1
ATOM 727 O O . CYS A 1 90 ? -5.113 5.623 27.887 1.00 45.06 90 CYS A O 1
ATOM 729 N N . ILE A 1 91 ? -6.999 5.166 26.760 1.00 50.09 91 ILE A N 1
ATOM 730 C CA . ILE A 1 91 ? -7.240 6.549 26.286 1.00 50.09 91 ILE A CA 1
ATOM 731 C C . ILE A 1 91 ? -7.811 7.496 27.357 1.00 50.09 91 ILE A C 1
ATOM 733 O O . ILE A 1 91 ? -7.682 8.705 27.220 1.00 50.09 91 ILE A O 1
ATOM 737 N N . TYR A 1 92 ? -8.362 6.966 28.451 1.00 47.06 92 TYR A N 1
ATOM 738 C CA . TYR A 1 92 ? -8.894 7.763 29.570 1.00 47.06 92 TYR A CA 1
ATOM 739 C C . TYR A 1 92 ? -7.887 7.955 30.710 1.00 47.06 92 TYR A C 1
ATOM 741 O O . TYR A 1 92 ? -8.073 8.802 31.575 1.00 47.06 92 TYR A O 1
ATOM 749 N N . CYS A 1 93 ? -6.817 7.156 30.722 1.00 54.69 93 CYS A N 1
ATOM 750 C CA . CYS A 1 93 ? -5.885 7.080 31.841 1.00 54.69 93 CYS A CA 1
ATOM 751 C C . CYS A 1 93 ? -4.396 7.044 31.444 1.00 54.69 93 CYS A C 1
ATOM 753 O O . CYS A 1 93 ? -3.535 6.959 32.315 1.00 54.69 93 CYS A O 1
ATOM 755 N N . ASN A 1 94 ? -4.080 7.123 30.140 1.00 52.16 94 ASN A N 1
ATOM 756 C CA . ASN A 1 94 ? -2.736 7.185 29.532 1.00 52.16 94 ASN A CA 1
ATOM 757 C C . ASN A 1 94 ? -1.706 6.164 30.074 1.00 52.16 94 ASN A C 1
ATOM 759 O O . ASN A 1 94 ? -0.499 6.381 29.979 1.00 52.16 94 ASN A O 1
ATOM 763 N N . LYS A 1 95 ? -2.157 5.035 30.635 1.00 44.69 95 LYS A N 1
ATOM 764 C CA . LYS A 1 95 ? -1.288 3.942 31.096 1.00 44.69 95 LYS A CA 1
ATOM 765 C C . LYS A 1 95 ? -1.125 2.880 30.024 1.00 44.69 95 LYS A C 1
ATOM 767 O O . LYS A 1 95 ? -2.099 2.527 29.352 1.00 44.69 95 LYS A O 1
ATOM 772 N N . THR A 1 96 ? 0.103 2.368 29.915 1.00 51.16 96 THR A N 1
ATOM 773 C CA . THR A 1 96 ? 0.502 1.409 28.886 1.00 51.16 96 THR A CA 1
ATOM 774 C C . THR A 1 96 ? 0.683 -0.004 29.455 1.00 51.16 96 THR A C 1
ATOM 776 O O . THR A 1 96 ? 1.422 -0.163 30.423 1.00 51.16 96 THR A O 1
ATOM 779 N N . PHE A 1 97 ? 0.073 -1.037 28.860 1.00 59.72 97 PHE A N 1
ATOM 780 C CA . PHE A 1 97 ? 0.189 -2.445 29.300 1.00 59.72 97 PHE A CA 1
ATOM 781 C C . PHE A 1 97 ? 0.937 -3.297 28.271 1.00 59.72 97 PHE A C 1
ATOM 783 O O . PHE A 1 97 ? 0.634 -3.238 27.088 1.00 59.72 97 PHE A O 1
ATOM 790 N N . LYS A 1 98 ? 1.914 -4.114 28.680 1.00 47.59 98 LYS A N 1
ATOM 791 C CA . LYS A 1 98 ? 2.684 -4.949 27.739 1.00 47.59 98 LYS A CA 1
ATOM 792 C C . LYS A 1 98 ? 1.794 -6.037 27.120 1.00 47.59 98 LYS A C 1
ATOM 794 O O . LYS A 1 98 ? 1.483 -7.017 27.785 1.00 47.59 98 LYS A O 1
ATOM 799 N N . SER A 1 99 ? 1.464 -5.910 25.836 1.00 53.56 99 SER A N 1
ATOM 800 C CA . SER A 1 99 ? 1.037 -7.063 25.040 1.00 53.56 99 SER A CA 1
ATOM 801 C C . SER A 1 99 ? 2.284 -7.849 24.641 1.00 53.56 99 SER A C 1
ATOM 803 O O . SER A 1 99 ? 3.139 -7.357 23.899 1.00 53.56 99 SER A O 1
ATOM 805 N N . LYS A 1 100 ? 2.426 -9.046 25.214 1.00 47.50 100 LYS A N 1
ATOM 806 C CA . LYS A 1 100 ? 3.420 -10.039 24.810 1.00 47.50 100 LYS A CA 1
ATOM 807 C C . LYS A 1 100 ? 2.962 -10.596 23.462 1.00 47.50 100 LYS A C 1
ATOM 809 O O . LYS A 1 100 ? 1.922 -11.239 23.389 1.00 47.50 100 LYS A O 1
ATOM 814 N N . LEU A 1 101 ? 3.728 -10.337 22.404 1.00 52.31 101 LEU A N 1
ATOM 815 C CA . LEU A 1 101 ? 3.589 -11.051 21.136 1.00 52.31 101 LEU A CA 1
ATOM 816 C C . LEU A 1 101 ? 4.053 -12.495 21.363 1.00 52.31 101 LEU A C 1
ATOM 818 O O . LEU A 1 101 ? 5.235 -12.792 21.229 1.00 52.31 101 LEU A O 1
ATOM 822 N N . GLY A 1 102 ? 3.133 -13.359 21.782 1.00 53.44 102 GLY A N 1
ATOM 823 C CA . GLY A 1 102 ? 3.217 -14.787 21.501 1.00 53.44 102 GLY A CA 1
ATOM 824 C C . GLY A 1 102 ? 2.582 -15.007 20.137 1.00 53.44 102 GLY A C 1
ATOM 825 O O . GLY A 1 102 ? 1.360 -14.994 20.017 1.00 53.44 102 GLY A O 1
ATOM 826 N N . LEU A 1 103 ? 3.408 -15.087 19.102 1.00 48.31 103 LEU A N 1
ATOM 827 C CA . LEU A 1 103 ? 3.042 -15.776 17.873 1.00 48.31 103 LEU A CA 1
ATOM 828 C C . LEU A 1 103 ? 4.103 -16.855 17.706 1.00 48.31 103 LEU A C 1
ATOM 830 O O . LEU A 1 103 ? 5.198 -16.586 17.216 1.00 48.31 103 LEU A O 1
ATOM 834 N N . ASP A 1 104 ? 3.777 -18.007 18.273 1.00 43.97 104 ASP A N 1
ATOM 835 C CA . ASP A 1 104 ? 4.414 -19.293 18.049 1.00 43.97 104 ASP A CA 1
ATOM 836 C C . ASP A 1 104 ? 4.031 -19.836 16.654 1.00 43.97 104 ASP A C 1
ATOM 838 O O . ASP A 1 104 ? 2.939 -19.537 16.155 1.00 43.97 104 ASP A O 1
ATOM 842 N N . ASP A 1 105 ? 4.954 -20.648 16.123 1.00 39.56 105 ASP A N 1
ATOM 843 C CA . ASP A 1 105 ? 5.027 -21.404 14.850 1.00 39.56 105 ASP A CA 1
ATOM 844 C C . ASP A 1 105 ? 5.433 -20.642 13.568 1.00 39.56 105 ASP A C 1
ATOM 846 O O . ASP A 1 105 ? 4.585 -20.018 12.884 1.00 39.56 105 ASP A O 1
#

Radius of gyration: 20.22 Å; chains: 1; bounding box: 43×32×68 Å

Sequence (105 aa):
MYQGTFNDKTSRNICNRILSRCIYCNKTFKSKQGLDDHILKRHLDFIASISSKIHECTQCTYKTTKSSNIRQHLITNHPEVAGNRILSRCIYCNKTFKSKLGLDD